Protein AF-A0A1W9SKU8-F1 (afdb_monomer)

Sequence (71 aa):
KKELLLSEIYSTVFDENGKALKILKISYDITKMKNNEAKLEKSFKILKKESKLNRNYKKKIKENLEKELKN

Radius of gyration: 27.63 Å; Cα contacts (8 Å, |Δi|>4): 47; chains: 1; bounding box: 55×16×79 Å

pLDDT: mean 95.36, std 6.49, range [56.12, 98.44]

Nearest PDB structures (foldseek):
  3k3d-assembly1_A  TM=8.473E-01  e=1.057E+00  Mycobacterium tuberculosis
  8oo0-assembly1_SV  TM=4.972E-01  e=6.279E-01  Thermochaetoides thermophila
  3lz8-assembly1_B  TM=6.768E-01  e=5.378E+00  Klebsiella pneumoniae subsp. pneumoniae MGH 78578
  8c6j-assembly1_S  TM=4.661E-01  e=6.977E+00  Homo sapiens

Solvent-accessible surface area (backbone atoms only — not comparable to full-atom values): 4270 Å² total; per-residue (Å²): 135,87,82,83,42,71,48,77,46,78,46,76,43,57,49,98,85,68,49,79,74,48,76,49,76,48,75,43,84,38,40,68,59,54,54,49,51,55,52,49,54,52,52,51,56,51,52,54,51,51,53,54,50,53,52,50,50,56,50,52,53,49,56,51,53,59,50,62,77,72,108

Structure (mmCIF, N/CA/C/O backbone):
data_AF-A0A1W9SKU8-F1
#
_entry.id   AF-A0A1W9SKU8-F1
#
loop_
_atom_site.group_PDB
_atom_site.id
_atom_site.type_symbol
_atom_site.label_atom_id
_atom_site.label_alt_id
_atom_site.label_comp_id
_atom_site.label_asym_id
_atom_site.label_entity_id
_atom_site.label_seq_id
_atom_site.pdbx_PDB_ins_code
_atom_site.Cartn_x
_atom_site.Cartn_y
_atom_site.Cartn_z
_atom_site.occupancy
_atom_site.B_iso_or_equiv
_atom_site.auth_seq_id
_atom_site.auth_comp_id
_atom_site.auth_asym_id
_atom_site.auth_atom_id
_atom_site.pdbx_PDB_model_num
ATOM 1 N N . LYS A 1 1 ? 15.253 -6.173 5.676 1.00 56.12 1 LYS A N 1
ATOM 2 C CA . LYS A 1 1 ? 15.323 -5.902 4.217 1.00 56.12 1 LYS A CA 1
ATOM 3 C C . LYS A 1 1 ? 14.228 -4.890 3.888 1.00 56.12 1 LYS A C 1
ATOM 5 O O . LYS A 1 1 ? 13.103 -5.126 4.303 1.00 56.12 1 LYS A O 1
ATOM 10 N N . LYS A 1 2 ? 14.546 -3.741 3.278 1.00 77.94 2 LYS A N 1
ATOM 11 C CA . LYS A 1 2 ? 13.536 -2.742 2.882 1.00 77.94 2 LYS A CA 1
ATOM 12 C C . LYS A 1 2 ? 12.930 -3.188 1.550 1.00 77.94 2 LYS A C 1
ATOM 14 O O . LYS A 1 2 ? 13.683 -3.480 0.6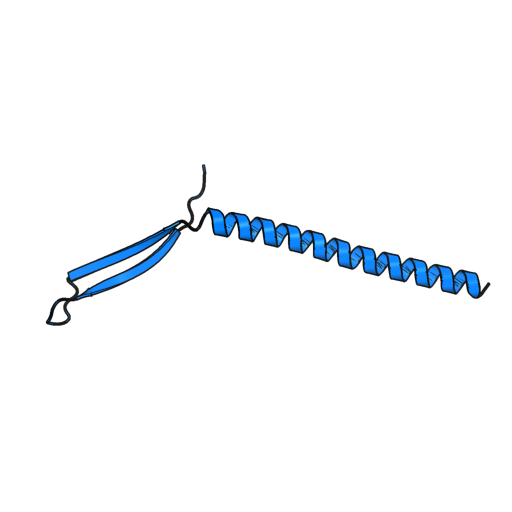27 1.00 77.94 2 LYS A O 1
ATOM 19 N N . GLU A 1 3 ? 11.611 -3.311 1.487 1.00 88.31 3 GLU A N 1
ATOM 20 C CA . GLU A 1 3 ? 10.896 -3.690 0.265 1.00 88.31 3 GLU A CA 1
ATOM 21 C C . GLU A 1 3 ? 10.775 -2.473 -0.662 1.00 88.31 3 GLU A C 1
ATOM 23 O O . GLU A 1 3 ? 10.426 -1.383 -0.204 1.00 88.31 3 GLU A O 1
ATOM 28 N N . LEU A 1 4 ? 11.117 -2.655 -1.940 1.00 94.38 4 LEU A N 1
ATOM 29 C CA . LEU A 1 4 ? 10.945 -1.665 -3.002 1.00 94.38 4 LEU A CA 1
ATOM 30 C C . LEU A 1 4 ? 9.730 -2.080 -3.828 1.00 94.38 4 LEU A C 1
ATOM 32 O O . LEU A 1 4 ? 9.707 -3.180 -4.376 1.00 94.38 4 LEU A O 1
ATOM 36 N N . LEU A 1 5 ? 8.742 -1.198 -3.918 1.00 96.69 5 LEU A N 1
ATOM 37 C CA . LEU A 1 5 ? 7.532 -1.408 -4.702 1.00 96.69 5 LEU A CA 1
ATOM 38 C C . LEU A 1 5 ? 7.576 -0.499 -5.927 1.00 96.69 5 LEU A C 1
ATOM 40 O O . LEU A 1 5 ? 7.697 0.720 -5.790 1.00 96.69 5 LEU A O 1
ATOM 44 N N . LEU A 1 6 ? 7.455 -1.095 -7.112 1.00 97.19 6 LEU A N 1
ATOM 45 C CA . LEU A 1 6 ? 7.482 -0.386 -8.387 1.00 97.19 6 LEU A CA 1
ATOM 46 C C . LEU A 1 6 ? 6.136 -0.513 -9.104 1.00 97.19 6 LEU A C 1
ATOM 48 O O . LEU A 1 6 ? 5.521 -1.577 -9.102 1.00 97.19 6 LEU A O 1
ATOM 52 N N . SER A 1 7 ? 5.704 0.576 -9.734 1.00 97.00 7 SER A N 1
ATOM 53 C CA . SER A 1 7 ? 4.696 0.538 -10.795 1.00 97.00 7 SER A CA 1
ATOM 54 C C . SER A 1 7 ? 5.414 0.556 -12.134 1.00 97.00 7 SER A C 1
ATOM 56 O O . SER A 1 7 ? 6.336 1.353 -12.311 1.00 97.00 7 SER A O 1
ATOM 58 N N . GLU A 1 8 ? 5.020 -0.310 -13.062 1.00 97.31 8 GLU A N 1
ATOM 59 C CA . GLU A 1 8 ? 5.746 -0.506 -14.313 1.00 97.31 8 GLU A CA 1
ATOM 60 C C . GLU A 1 8 ? 4.821 -0.397 -15.518 1.00 97.31 8 GLU A C 1
ATOM 62 O O . GLU A 1 8 ? 3.709 -0.923 -15.521 1.00 97.31 8 GLU A O 1
ATOM 67 N N . ILE A 1 9 ? 5.310 0.276 -16.553 1.00 97.19 9 ILE A N 1
ATOM 68 C CA . ILE A 1 9 ? 4.645 0.403 -17.845 1.00 97.19 9 ILE A CA 1
ATOM 69 C C . ILE A 1 9 ? 5.624 -0.084 -18.908 1.00 97.19 9 ILE A C 1
ATOM 71 O O . ILE A 1 9 ? 6.788 0.323 -18.926 1.00 97.19 9 ILE A O 1
ATOM 75 N N . TYR A 1 10 ? 5.136 -0.951 -19.791 1.00 97.31 10 TYR A N 1
ATOM 76 C CA . TYR A 1 10 ? 5.899 -1.526 -20.890 1.00 97.31 10 TYR A CA 1
ATOM 77 C C . TYR A 1 10 ? 5.277 -1.097 -22.212 1.00 97.31 10 TYR A C 1
ATOM 79 O O . TYR A 1 10 ? 4.070 -1.235 -22.400 1.00 97.31 10 TYR A O 1
ATOM 87 N N . SER A 1 11 ? 6.101 -0.597 -23.126 1.00 95.75 11 SER A N 1
ATOM 88 C CA . SER A 1 11 ? 5.681 -0.248 -24.480 1.00 95.75 11 SER A CA 1
ATOM 89 C C . SER A 1 11 ? 6.687 -0.765 -25.496 1.00 95.75 11 SER A C 1
ATOM 91 O O . SER A 1 11 ? 7.895 -0.719 -25.271 1.00 95.75 11 SER A O 1
ATOM 93 N N . THR A 1 12 ? 6.199 -1.278 -26.617 1.00 97.75 12 THR A N 1
ATOM 94 C CA . THR A 1 12 ? 7.029 -1.772 -27.715 1.00 97.75 12 THR A CA 1
ATOM 95 C C . THR A 1 12 ? 7.314 -0.649 -28.702 1.00 97.75 12 THR A C 1
ATOM 97 O O . THR A 1 12 ? 6.403 0.027 -29.174 1.00 97.75 12 THR A O 1
ATOM 100 N N . VAL A 1 13 ? 8.587 -0.469 -29.037 1.00 96.44 13 VAL A N 1
ATOM 101 C CA . VAL A 1 13 ? 9.024 0.444 -30.093 1.00 96.44 13 VAL A CA 1
ATOM 102 C C . VAL A 1 13 ? 9.136 -0.356 -31.382 1.00 96.44 13 VAL A C 1
ATOM 104 O O . VAL A 1 13 ? 9.870 -1.347 -31.433 1.00 96.44 13 VAL A O 1
ATOM 107 N N . PHE A 1 14 ? 8.403 0.075 -32.402 1.00 97.44 14 PHE A N 1
ATOM 108 C CA . PHE A 1 14 ? 8.368 -0.549 -33.720 1.00 97.44 14 PHE A CA 1
ATOM 109 C C . PHE A 1 14 ? 9.189 0.258 -34.729 1.00 97.44 14 PHE A C 1
ATOM 111 O O . PHE A 1 14 ? 9.410 1.454 -34.533 1.00 97.44 14 PHE A O 1
ATOM 118 N N . ASP A 1 15 ? 9.649 -0.401 -35.789 1.00 95.69 15 ASP A N 1
ATOM 119 C CA . ASP A 1 15 ? 10.165 0.275 -36.978 1.00 95.69 15 ASP A CA 1
ATOM 120 C C . ASP A 1 15 ? 9.029 0.766 -37.893 1.00 95.69 15 ASP A C 1
ATOM 122 O O . ASP A 1 15 ? 7.842 0.575 -37.623 1.00 95.69 15 ASP A O 1
ATOM 126 N N . GLU A 1 16 ? 9.410 1.400 -38.999 1.00 96.50 16 GLU A N 1
ATOM 127 C CA . GLU A 1 16 ? 8.497 1.900 -40.032 1.00 96.50 16 GLU A CA 1
ATOM 128 C C . GLU A 1 16 ? 7.674 0.803 -40.733 1.00 96.50 16 GLU A C 1
ATOM 130 O O . GLU A 1 16 ? 6.609 1.094 -41.273 1.00 96.50 16 GLU A O 1
ATOM 135 N N . ASN A 1 17 ? 8.103 -0.462 -40.658 1.00 96.69 17 ASN A N 1
ATOM 136 C CA . ASN A 1 17 ? 7.379 -1.621 -41.188 1.00 96.69 17 ASN A CA 1
ATOM 137 C C . ASN A 1 17 ? 6.530 -2.329 -40.113 1.00 96.69 17 ASN A C 1
ATOM 139 O O . ASN A 1 17 ? 5.970 -3.397 -40.368 1.00 96.69 17 ASN A O 1
ATOM 143 N N . GLY A 1 18 ? 6.438 -1.769 -38.901 1.00 94.38 18 GLY A N 1
ATOM 144 C CA . GLY A 1 18 ? 5.677 -2.342 -37.791 1.00 94.38 18 GLY A CA 1
ATOM 145 C C . GLY A 1 18 ? 6.351 -3.536 -37.110 1.00 94.38 18 GLY A C 1
ATOM 146 O O . GLY A 1 18 ? 5.713 -4.235 -36.321 1.00 94.38 18 GLY A O 1
ATOM 147 N N . LYS A 1 19 ? 7.636 -3.795 -37.370 1.00 96.56 19 LYS A N 1
ATOM 148 C CA . LYS A 1 19 ? 8.391 -4.857 -36.698 1.00 96.56 19 LYS A CA 1
ATOM 149 C C . LYS A 1 19 ? 8.909 -4.355 -35.353 1.00 96.56 19 LYS A C 1
ATOM 151 O O . LYS A 1 19 ? 9.470 -3.267 -35.246 1.00 96.56 19 LYS A O 1
ATOM 156 N N . ALA A 1 20 ? 8.729 -5.156 -34.304 1.00 96.44 20 ALA A N 1
ATOM 157 C CA . ALA A 1 20 ? 9.188 -4.799 -3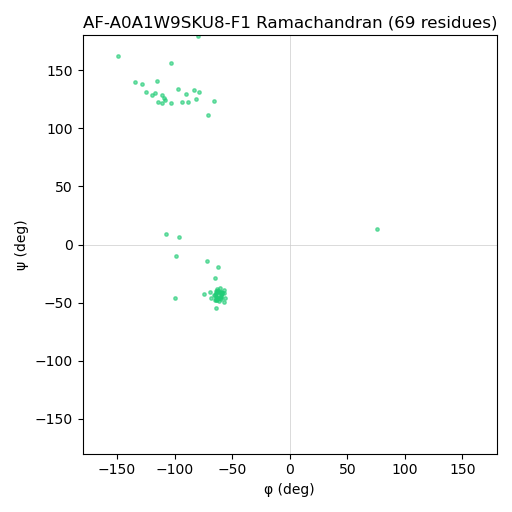2.966 1.00 96.44 20 ALA A CA 1
ATOM 158 C C . ALA A 1 20 ? 10.723 -4.729 -32.915 1.00 96.44 20 ALA A C 1
ATOM 160 O O . ALA A 1 20 ? 11.407 -5.709 -33.217 1.00 96.44 20 ALA A O 1
ATOM 161 N N . LEU A 1 21 ? 11.257 -3.580 -32.500 1.00 97.00 21 LEU A N 1
ATOM 162 C CA . LEU A 1 21 ? 12.692 -3.353 -32.341 1.00 97.00 21 LEU A CA 1
ATOM 163 C C . LEU A 1 21 ? 13.133 -3.486 -30.884 1.00 97.00 21 LEU A C 1
ATOM 165 O O . LEU A 1 21 ? 14.174 -4.077 -30.599 1.00 97.00 21 LEU A O 1
ATOM 169 N N . LYS A 1 22 ? 12.388 -2.868 -29.961 1.00 97.06 22 LYS A N 1
ATOM 170 C CA . LYS A 1 22 ? 12.773 -2.733 -28.546 1.00 97.06 22 LYS A CA 1
ATOM 171 C C . LYS A 1 22 ? 11.546 -2.698 -27.639 1.00 97.06 22 LYS A C 1
ATOM 173 O O . LYS A 1 22 ? 10.446 -2.382 -28.083 1.00 97.06 22 LYS A O 1
ATOM 178 N N . ILE A 1 23 ? 11.763 -2.955 -26.350 1.00 97.06 23 ILE A N 1
ATOM 179 C CA . ILE A 1 23 ? 10.776 -2.724 -25.289 1.00 97.06 23 ILE A CA 1
ATOM 180 C C . ILE A 1 23 ? 11.275 -1.571 -24.418 1.00 97.06 23 ILE A C 1
ATOM 182 O O . ILE A 1 23 ? 12.362 -1.641 -23.846 1.00 97.06 23 ILE A O 1
ATOM 186 N N . LEU A 1 24 ? 10.474 -0.515 -24.317 1.00 97.31 24 LEU A N 1
ATOM 187 C CA . LEU A 1 24 ? 10.653 0.569 -23.364 1.00 97.31 24 LEU A CA 1
ATOM 188 C C . LEU A 1 24 ? 9.941 0.207 -22.060 1.00 97.31 24 LEU A C 1
ATOM 190 O O . LEU A 1 24 ? 8.732 -0.021 -22.048 1.00 97.31 24 LEU A O 1
ATOM 194 N N . LYS A 1 25 ? 10.698 0.191 -20.962 1.00 97.00 25 LYS A N 1
ATOM 195 C CA . LYS A 1 25 ? 10.186 0.005 -19.604 1.00 97.00 25 LYS A CA 1
ATOM 196 C C . LYS A 1 25 ? 10.301 1.315 -18.834 1.00 97.00 25 LYS A C 1
ATOM 198 O O . LYS A 1 25 ? 11.392 1.871 -18.726 1.00 97.00 25 LYS A O 1
ATOM 203 N N . ILE A 1 26 ? 9.192 1.769 -18.265 1.00 97.06 26 ILE A N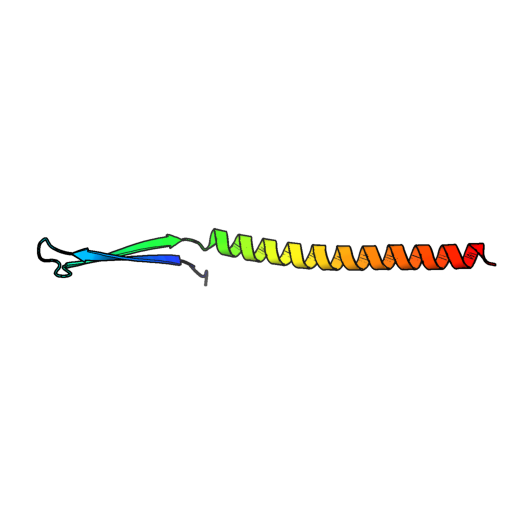 1
ATOM 204 C CA . ILE A 1 26 ? 9.152 2.904 -17.342 1.00 97.06 26 ILE A CA 1
ATOM 205 C C . ILE A 1 26 ? 8.741 2.372 -15.974 1.00 97.06 26 ILE A C 1
ATOM 207 O O . ILE A 1 26 ? 7.683 1.760 -15.843 1.00 97.06 26 ILE A O 1
ATOM 211 N N . SER A 1 27 ? 9.576 2.609 -14.964 1.00 97.38 27 SER A N 1
ATOM 212 C CA . SER A 1 27 ? 9.337 2.169 -13.590 1.00 97.38 27 SER A CA 1
ATOM 213 C C . SER A 1 27 ? 9.275 3.368 -12.651 1.00 97.38 27 SER A C 1
ATOM 215 O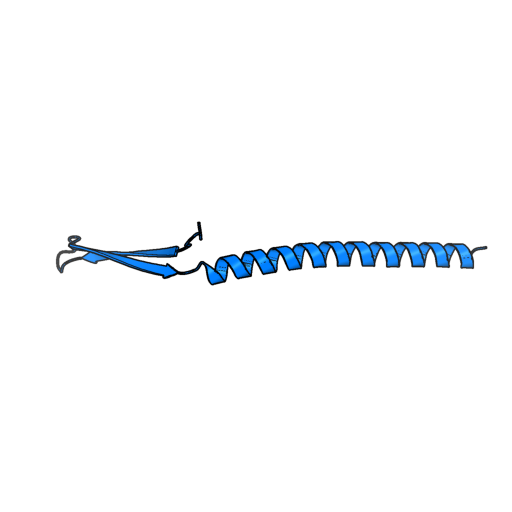 O . SER A 1 27 ? 10.192 4.187 -12.622 1.00 97.38 27 SER A O 1
ATOM 217 N N . TYR A 1 28 ? 8.219 3.443 -11.847 1.00 97.38 28 TYR A N 1
ATOM 218 C CA . TYR A 1 28 ? 8.040 4.454 -10.808 1.00 97.38 28 TYR A CA 1
ATOM 219 C C . TYR A 1 28 ? 8.147 3.811 -9.429 1.00 97.38 28 TYR A C 1
ATOM 221 O O . TYR A 1 28 ? 7.448 2.836 -9.150 1.00 97.38 28 TYR A O 1
ATOM 229 N N . ASP A 1 29 ? 8.980 4.373 -8.550 1.00 97.38 29 ASP A N 1
ATOM 230 C CA . ASP A 1 29 ? 9.011 3.972 -7.142 1.00 97.38 29 ASP A CA 1
ATOM 231 C C . ASP A 1 29 ? 7.749 4.464 -6.426 1.00 97.38 29 ASP A C 1
ATOM 233 O O . ASP A 1 29 ? 7.544 5.661 -6.212 1.00 97.38 29 ASP A O 1
ATOM 237 N N . ILE A 1 30 ? 6.900 3.514 -6.039 1.00 97.50 30 ILE A N 1
ATOM 238 C CA . ILE A 1 30 ? 5.642 3.766 -5.331 1.00 97.50 30 ILE A CA 1
ATOM 239 C C . ILE A 1 30 ? 5.710 3.354 -3.857 1.00 97.50 30 ILE A C 1
ATOM 241 O O . ILE A 1 30 ? 4.697 3.398 -3.154 1.00 97.50 30 ILE A O 1
ATOM 245 N N . THR A 1 31 ? 6.891 3.000 -3.347 1.00 96.94 31 THR A N 1
ATOM 246 C CA . THR A 1 31 ? 7.092 2.491 -1.981 1.00 96.94 31 THR A CA 1
ATOM 247 C C . THR A 1 31 ? 6.559 3.460 -0.933 1.00 96.94 31 THR A C 1
ATOM 249 O O . THR A 1 31 ? 5.842 3.068 -0.011 1.00 96.94 31 THR A O 1
ATOM 252 N N . LYS A 1 32 ? 6.863 4.758 -1.062 1.00 96.69 32 LYS A N 1
ATOM 253 C CA . LYS A 1 32 ? 6.369 5.782 -0.125 1.00 96.69 32 LYS A CA 1
ATOM 254 C C . LYS A 1 32 ? 4.846 5.906 -0.179 1.00 96.69 32 LYS A C 1
ATOM 256 O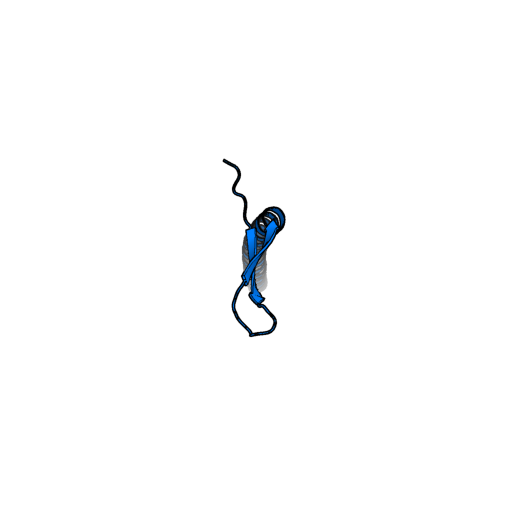 O . LYS A 1 32 ? 4.207 5.998 0.866 1.00 96.69 32 LYS A O 1
ATOM 261 N N . MET A 1 33 ? 4.275 5.879 -1.381 1.00 97.25 33 MET A N 1
ATOM 262 C CA . MET A 1 33 ? 2.832 5.993 -1.586 1.00 97.25 33 MET A CA 1
ATOM 263 C C . MET A 1 33 ? 2.094 4.807 -0.960 1.00 97.25 33 MET A C 1
ATOM 265 O O . MET A 1 33 ? 1.182 5.017 -0.165 1.00 97.25 33 MET A O 1
ATOM 269 N N . LYS A 1 34 ? 2.562 3.579 -1.208 1.00 96.81 34 LYS A N 1
ATOM 270 C CA . LYS A 1 34 ? 1.991 2.352 -0.633 1.00 96.81 34 LYS A CA 1
ATOM 271 C C . LYS A 1 34 ? 2.115 2.293 0.887 1.00 96.81 34 LYS A C 1
ATOM 273 O O . LYS A 1 34 ? 1.165 1.929 1.575 1.00 96.81 34 LYS A O 1
ATOM 278 N N . ASN A 1 35 ? 3.245 2.734 1.437 1.00 96.50 35 ASN A N 1
ATOM 279 C CA . ASN A 1 35 ? 3.405 2.842 2.888 1.00 96.50 35 ASN A CA 1
ATOM 280 C C . ASN A 1 35 ? 2.430 3.849 3.509 1.00 96.50 35 ASN A C 1
ATOM 282 O O . ASN A 1 35 ? 1.889 3.604 4.589 1.00 96.50 35 ASN A O 1
ATOM 286 N N . ASN A 1 36 ? 2.200 4.980 2.845 1.00 97.25 36 ASN A N 1
ATOM 287 C CA . ASN A 1 36 ? 1.244 5.979 3.309 1.00 97.25 36 ASN A CA 1
ATOM 288 C C . ASN A 1 36 ? -0.200 5.478 3.195 1.00 97.25 36 ASN A C 1
ATOM 290 O O . ASN A 1 36 ? -0.967 5.667 4.133 1.00 97.25 36 ASN A O 1
ATOM 294 N N . GLU A 1 37 ? -0.546 4.787 2.107 1.00 97.62 37 GLU A N 1
ATOM 29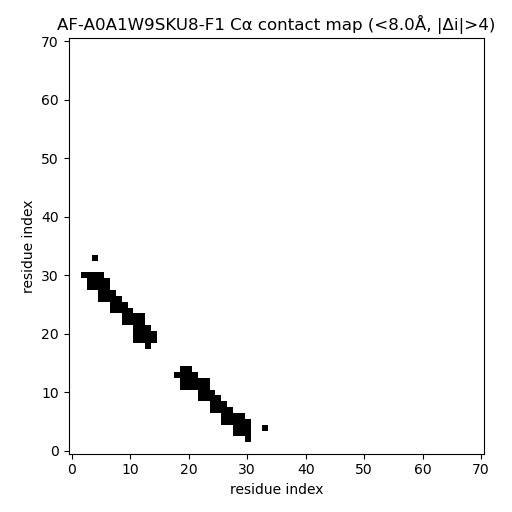5 C CA . GLU A 1 37 ? -1.845 4.131 1.914 1.00 97.62 37 GLU A CA 1
ATOM 296 C C . GLU A 1 37 ? -2.131 3.136 3.048 1.00 97.62 37 GLU A C 1
ATOM 298 O O . GLU A 1 37 ? -3.159 3.234 3.715 1.00 97.62 37 GLU A O 1
ATOM 303 N N . ALA A 1 38 ? -1.172 2.262 3.368 1.00 96.94 38 ALA A N 1
ATOM 304 C CA . ALA A 1 38 ? -1.308 1.297 4.458 1.00 96.94 38 ALA A CA 1
ATOM 305 C C . ALA A 1 38 ? -1.450 1.966 5.839 1.00 96.94 38 ALA A C 1
ATOM 307 O O . ALA A 1 38 ? -2.212 1.500 6.690 1.00 96.94 38 ALA A O 1
ATOM 308 N N . LYS A 1 39 ? -0.721 3.064 6.090 1.00 97.69 39 LYS A N 1
ATOM 309 C CA . LYS A 1 39 ? -0.876 3.857 7.324 1.00 97.69 39 LYS A CA 1
ATOM 310 C C . LYS A 1 39 ? -2.264 4.485 7.404 1.00 97.69 39 LYS A C 1
ATOM 312 O O . LYS A 1 39 ? -2.903 4.407 8.450 1.00 97.69 39 LYS A O 1
ATOM 317 N N . LEU A 1 40 ? -2.733 5.066 6.304 1.00 98.38 40 LEU A N 1
ATOM 318 C CA . LEU A 1 40 ? -4.037 5.707 6.225 1.00 98.38 40 LEU A CA 1
ATOM 319 C C . LEU A 1 40 ? -5.163 4.692 6.450 1.00 98.38 40 LEU A C 1
ATOM 321 O O . LEU A 1 40 ? -6.049 4.935 7.265 1.00 98.38 40 LEU A O 1
ATOM 325 N N . GLU A 1 41 ? -5.088 3.521 5.817 1.00 98.25 41 GLU A N 1
ATOM 326 C CA . GLU A 1 41 ? -6.066 2.445 5.991 1.00 98.25 41 GLU A CA 1
ATOM 327 C C . GLU A 1 41 ? -6.144 1.968 7.452 1.00 98.25 41 GLU A C 1
ATOM 329 O O . GLU A 1 41 ? -7.235 1.754 7.990 1.00 98.25 41 GLU A O 1
ATOM 334 N N . LYS A 1 42 ? -4.995 1.848 8.131 1.00 98.25 42 LYS A N 1
ATOM 335 C CA . LYS A 1 42 ? -4.947 1.523 9.566 1.00 98.25 42 LYS A CA 1
ATOM 336 C C . LYS A 1 42 ? -5.642 2.593 10.406 1.00 98.25 42 LYS A C 1
ATOM 338 O O . LYS A 1 42 ? -6.500 2.244 11.219 1.00 98.25 42 LYS A O 1
ATOM 343 N N . SER A 1 43 ? -5.327 3.869 10.185 1.00 98.00 43 SER A N 1
ATOM 344 C CA . SER A 1 43 ? -5.970 4.983 10.892 1.00 98.00 43 SER A CA 1
ATOM 345 C C . SER A 1 43 ? -7.481 5.000 10.657 1.00 98.00 43 SER A C 1
ATOM 347 O O . SER A 1 43 ? -8.249 5.090 11.612 1.00 98.00 43 SER A O 1
ATOM 349 N N . PHE A 1 44 ? -7.934 4.799 9.417 1.00 98.44 44 PHE A N 1
ATOM 350 C CA . PHE A 1 44 ? -9.361 4.692 9.099 1.00 98.44 44 PHE A CA 1
ATOM 351 C C . PHE A 1 44 ? -10.045 3.535 9.830 1.00 98.44 44 PHE A C 1
ATOM 353 O O . PHE A 1 44 ? -11.152 3.701 10.347 1.00 98.44 44 PHE A O 1
ATOM 360 N N . LYS A 1 45 ? -9.405 2.362 9.911 1.00 98.38 45 LYS A N 1
ATOM 361 C CA . LYS A 1 45 ? -9.946 1.215 10.659 1.00 98.38 45 LYS A CA 1
ATOM 362 C C . LYS A 1 45 ? -10.110 1.534 12.146 1.00 98.38 45 LYS A C 1
ATOM 364 O O . LYS A 1 45 ? -11.127 1.146 12.724 1.00 98.38 45 LYS A O 1
ATOM 369 N N . ILE A 1 46 ? -9.147 2.230 12.750 1.00 98.31 46 ILE A N 1
ATOM 370 C CA . ILE A 1 46 ? -9.213 2.662 14.156 1.00 98.31 46 ILE A CA 1
ATOM 371 C C . ILE A 1 46 ? -10.364 3.654 14.343 1.00 98.31 46 ILE A C 1
ATOM 373 O O . ILE A 1 46 ? -11.286 3.372 15.109 1.00 98.31 46 ILE A O 1
ATOM 377 N N . LEU A 1 47 ? -10.391 4.729 13.553 1.00 98.38 47 LEU A N 1
ATOM 378 C CA . LEU A 1 47 ? -11.432 5.759 13.623 1.00 98.38 47 LEU A CA 1
ATOM 379 C C . LEU A 1 47 ? -12.839 5.180 13.433 1.00 98.38 47 LEU A C 1
ATOM 381 O O . LEU A 1 47 ? -13.784 5.564 14.124 1.00 98.38 47 LEU A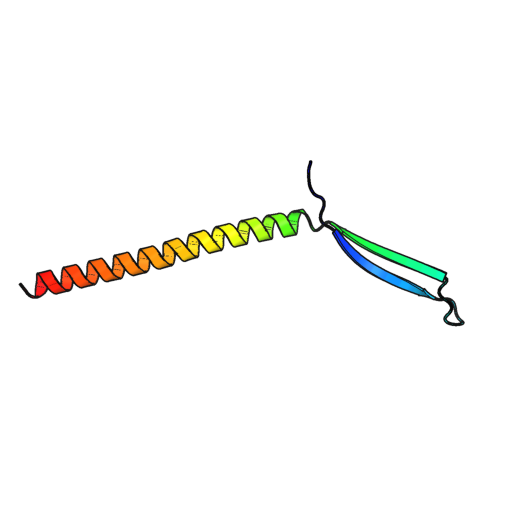 O 1
ATOM 385 N N . LYS A 1 48 ? -12.999 4.209 12.528 1.00 98.25 48 LYS A N 1
ATOM 386 C CA . LYS A 1 48 ? -14.277 3.517 12.308 1.00 98.25 48 LYS A CA 1
ATOM 387 C C . LYS A 1 48 ? -14.721 2.724 13.540 1.00 98.25 48 LYS A C 1
ATOM 389 O O . LYS A 1 48 ? -15.909 2.734 13.874 1.00 98.25 48 LYS A O 1
ATOM 394 N N . LYS A 1 49 ? -13.794 2.033 14.212 1.00 98.19 49 LYS A N 1
ATOM 395 C CA . LYS A 1 49 ? -14.082 1.304 15.459 1.00 98.19 49 LYS A CA 1
ATOM 396 C C . LYS A 1 49 ? -14.472 2.269 16.577 1.00 98.19 49 LYS A C 1
ATOM 398 O O . LYS A 1 49 ? -15.506 2.055 17.205 1.00 98.19 49 LYS A O 1
ATOM 403 N N . GLU A 1 50 ? -13.704 3.337 16.768 1.00 97.62 50 GLU A N 1
ATOM 404 C CA . GLU A 1 50 ? -13.979 4.372 17.773 1.00 97.62 50 GLU A CA 1
ATOM 405 C C . GLU A 1 50 ? -15.336 5.039 17.541 1.00 97.62 50 GLU A C 1
ATOM 407 O O . GLU A 1 50 ? -16.151 5.135 18.455 1.00 97.62 50 GLU A O 1
ATOM 412 N N . SER A 1 51 ? -15.647 5.396 16.295 1.00 96.7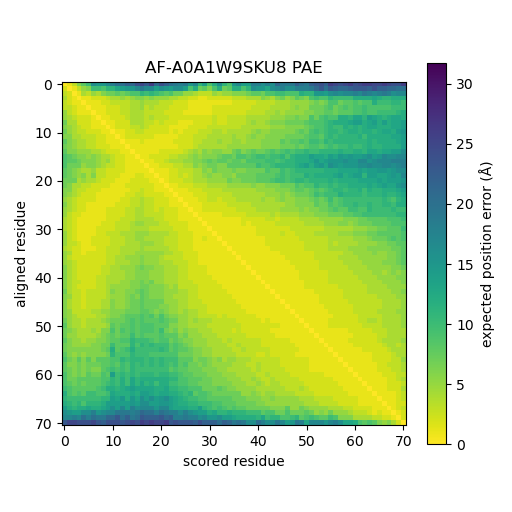5 51 SER A N 1
ATOM 413 C CA . SER A 1 51 ? -16.939 5.987 15.928 1.00 96.75 51 SER A CA 1
ATOM 414 C C . SER A 1 51 ? -18.115 5.066 16.272 1.00 96.75 51 SER A C 1
ATOM 416 O O . SER A 1 51 ? -19.134 5.514 16.804 1.00 96.75 51 SER A O 1
ATOM 418 N N . LYS A 1 52 ? -17.981 3.757 16.011 1.00 97.62 52 LYS A N 1
ATOM 419 C CA . LYS A 1 52 ? -19.000 2.760 16.377 1.00 97.62 52 LYS A CA 1
ATOM 420 C C . LYS A 1 52 ? -19.153 2.651 17.894 1.00 97.62 52 LYS A C 1
ATOM 422 O O . LYS A 1 52 ? -20.277 2.598 18.390 1.00 97.62 52 LYS A O 1
ATOM 427 N N . LEU A 1 53 ? -18.039 2.628 18.618 1.00 97.69 53 LEU A N 1
ATOM 428 C CA . LEU A 1 53 ? -18.034 2.538 20.072 1.00 97.69 53 LEU A CA 1
ATOM 429 C C . LEU A 1 53 ? -18.693 3.773 20.709 1.00 97.69 53 LEU A C 1
ATOM 431 O O . LEU A 1 53 ? -19.601 3.627 21.525 1.00 97.69 53 LEU A O 1
ATOM 435 N N . ASN A 1 54 ? -18.337 4.974 20.252 1.00 97.00 54 ASN A N 1
ATOM 436 C CA . ASN A 1 54 ? -18.932 6.233 20.707 1.00 97.00 54 ASN A CA 1
ATOM 437 C C . ASN A 1 54 ? -20.442 6.284 20.453 1.00 97.00 54 ASN A C 1
ATOM 439 O O . ASN A 1 54 ? -21.213 6.695 21.323 1.00 97.00 54 ASN A O 1
ATOM 443 N N . ARG A 1 55 ? -20.894 5.801 19.288 1.00 96.88 55 ARG A N 1
ATOM 444 C CA . ARG A 1 55 ? -22.327 5.672 18.991 1.00 96.88 55 ARG A CA 1
ATOM 445 C C . ARG A 1 55 ? -23.032 4.746 19.984 1.00 96.88 55 ARG A C 1
ATOM 447 O O . ARG A 1 55 ? -24.127 5.075 20.443 1.00 96.88 55 ARG A O 1
ATOM 454 N N . ASN A 1 56 ? -22.414 3.618 20.327 1.00 97.31 56 ASN A N 1
ATOM 455 C CA . ASN A 1 56 ? -22.970 2.675 21.295 1.00 97.31 56 ASN A CA 1
ATOM 456 C C . ASN A 1 56 ? -23.041 3.280 22.704 1.00 97.31 56 ASN A C 1
ATOM 458 O O . ASN A 1 56 ? -24.077 3.154 23.354 1.00 97.31 56 ASN A O 1
ATOM 462 N N . TYR A 1 57 ? -21.996 3.982 23.156 1.00 97.56 57 TYR A N 1
ATOM 463 C CA . TYR A 1 57 ? -22.016 4.677 24.447 1.00 97.56 57 TYR A CA 1
ATOM 464 C C . TYR A 1 57 ? -23.119 5.729 24.506 1.00 97.56 57 TYR A C 1
ATOM 466 O O . TYR A 1 57 ? -23.905 5.732 25.450 1.00 97.56 57 TYR A O 1
ATOM 474 N N . LYS A 1 58 ? -23.251 6.554 23.462 1.00 96.81 58 LYS A N 1
ATOM 475 C CA . LYS A 1 58 ? -24.329 7.546 23.370 1.00 96.81 58 LYS A CA 1
ATOM 476 C C . LYS A 1 58 ? -25.713 6.897 23.469 1.00 96.81 58 LYS A C 1
ATOM 478 O O . LYS A 1 58 ? -26.581 7.419 24.164 1.00 96.81 58 LYS A O 1
ATOM 483 N N . LYS A 1 59 ? -25.914 5.748 22.811 1.00 97.19 59 LYS A N 1
ATOM 484 C CA . LYS A 1 59 ? -27.169 4.983 22.892 1.00 97.19 59 LYS A CA 1
ATOM 485 C C . LYS A 1 59 ? -27.436 4.486 24.314 1.00 97.19 59 LYS A C 1
ATOM 487 O O . LYS A 1 59 ? -28.528 4.700 24.823 1.00 97.19 59 LYS A O 1
ATOM 492 N N . LYS A 1 60 ? -26.432 3.890 24.964 1.00 96.75 60 LYS A N 1
ATOM 493 C CA . LYS A 1 60 ? -26.555 3.352 26.327 1.00 96.75 60 LYS A CA 1
ATOM 494 C C . LYS A 1 60 ? -26.853 4.442 27.359 1.00 96.75 60 LYS A C 1
ATOM 496 O O . LYS A 1 60 ? -27.687 4.239 28.230 1.00 96.75 60 LYS A O 1
ATOM 501 N N . ILE A 1 61 ? -26.211 5.606 27.238 1.00 97.00 61 ILE A N 1
ATOM 502 C CA . ILE A 1 61 ? -26.482 6.761 28.108 1.00 97.00 61 ILE A CA 1
ATOM 503 C C . ILE A 1 61 ? -27.931 7.224 27.938 1.00 97.00 61 ILE A C 1
ATOM 505 O O . ILE A 1 61 ? -28.627 7.410 28.929 1.00 97.00 61 ILE A O 1
ATOM 509 N N . LYS A 1 62 ? -28.411 7.347 26.694 1.00 96.56 62 LYS A N 1
ATOM 510 C CA . LYS A 1 62 ? -29.803 7.724 26.422 1.00 96.56 62 LYS A CA 1
ATOM 511 C C . LYS A 1 62 ? -30.797 6.726 27.029 1.00 96.56 62 LYS A C 1
ATOM 513 O O . LYS A 1 62 ? -31.738 7.142 27.689 1.00 96.56 62 LYS A O 1
ATOM 518 N N . GLU A 1 63 ? -30.567 5.428 26.839 1.00 96.44 63 GLU A N 1
ATOM 519 C CA . GLU A 1 63 ? -31.411 4.370 27.413 1.00 96.44 63 GLU A CA 1
ATOM 520 C C . GLU A 1 63 ? -31.441 4.412 28.946 1.00 96.44 63 GLU A C 1
ATOM 522 O O . GLU A 1 63 ? -32.484 4.161 29.542 1.00 96.44 63 GLU A O 1
ATOM 527 N N . ASN A 1 64 ? -30.314 4.726 29.590 1.00 96.38 64 ASN A N 1
ATOM 528 C CA . ASN A 1 64 ? -30.259 4.866 31.043 1.00 96.38 64 ASN A CA 1
ATOM 529 C C . ASN A 1 64 ? -31.035 6.101 31.524 1.00 96.38 64 ASN A C 1
ATOM 531 O O . ASN A 1 64 ? -31.854 5.969 32.426 1.00 96.38 64 ASN A O 1
ATOM 535 N N . LEU A 1 65 ? -30.852 7.257 30.876 1.00 96.06 65 LEU A N 1
ATOM 536 C CA . LEU A 1 65 ? -31.594 8.484 31.196 1.00 96.06 65 LEU A CA 1
ATOM 537 C C . LEU A 1 65 ? -33.109 8.291 31.040 1.00 96.06 65 LEU A C 1
ATOM 539 O O . LEU A 1 65 ? -33.888 8.723 31.881 1.00 96.06 65 LEU A O 1
ATOM 543 N N . GLU A 1 66 ? -33.545 7.600 29.984 1.00 95.38 66 GLU A N 1
ATOM 544 C CA . GLU A 1 66 ? -34.964 7.292 29.773 1.00 95.38 66 GLU A CA 1
ATOM 545 C C . GLU A 1 66 ? -35.545 6.357 30.841 1.00 95.38 66 GLU A C 1
ATOM 547 O O . GLU A 1 66 ? -36.745 6.415 31.100 1.00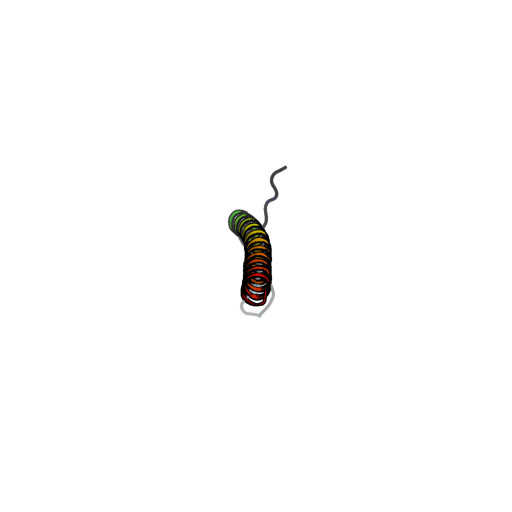 95.38 66 GLU A O 1
ATOM 552 N N . LYS A 1 67 ? -34.729 5.483 31.443 1.00 94.19 67 LYS A N 1
ATOM 553 C CA . LYS A 1 67 ? -35.154 4.633 32.564 1.00 94.19 67 LYS A CA 1
ATOM 554 C C . LYS A 1 67 ? -35.265 5.432 33.856 1.00 94.19 67 LYS A C 1
ATOM 556 O O . LYS A 1 67 ? -36.237 5.250 34.574 1.00 94.19 67 LYS A O 1
ATOM 561 N N . GLU A 1 68 ? -34.304 6.313 34.125 1.00 93.12 68 GLU A N 1
ATOM 562 C CA . GLU A 1 68 ? -34.323 7.186 35.304 1.00 93.12 68 GLU A CA 1
ATOM 563 C C . GLU A 1 68 ? -35.525 8.134 35.293 1.00 93.12 68 GLU A C 1
ATOM 565 O O . GLU A 1 68 ? -36.157 8.300 36.323 1.00 93.12 68 GLU A O 1
ATOM 570 N N . LEU A 1 69 ? -35.898 8.688 34.134 1.00 89.69 69 LEU A N 1
ATOM 571 C CA . LEU A 1 69 ? -37.066 9.574 33.996 1.00 89.69 69 LEU A CA 1
ATOM 572 C C . LEU A 1 69 ? -38.427 8.863 34.112 1.00 89.69 69 LEU A C 1
ATOM 574 O O . LEU A 1 69 ? -39.454 9.533 34.189 1.00 89.69 69 LEU A O 1
ATOM 578 N N . LYS A 1 70 ? -38.457 7.529 34.025 1.00 87.00 70 LYS A N 1
ATOM 579 C CA . LYS A 1 70 ? -39.686 6.721 34.115 1.00 87.00 70 LYS A CA 1
ATOM 580 C C . LYS A 1 70 ? -39.916 6.124 35.506 1.00 87.00 70 LYS A C 1
ATOM 582 O O . LYS A 1 70 ? -40.990 5.565 35.719 1.00 87.00 70 LYS A O 1
ATOM 587 N N . ASN A 1 71 ? -38.922 6.212 36.389 1.00 67.75 71 ASN A N 1
ATOM 588 C CA . ASN A 1 71 ? -39.025 5.863 37.805 1.00 67.75 71 ASN A CA 1
ATOM 589 C C . ASN A 1 71 ? -39.393 7.104 38.621 1.00 67.75 71 ASN A C 1
ATOM 591 O O . ASN A 1 71 ? -40.066 6.916 39.655 1.00 67.75 71 ASN A O 1
#

Secondary structure (DSSP, 8-state):
-PPP-EEEEEEEEE-TTS-EEEEEEEEEE-HHHHHHHHHHHHHHHHHHHHHHHHHHHHHHHHHHHHHHTT-

Foldseek 3Di:
DQDWDKDKDWDFDADPVRHTDDIDIDIDGCSVVVVVVVVVVVVVVVVVVVVVVVVVVVVVVVVVVVVVVVD

Mean predicted aligned error: 5.66 Å